Protein AF-A0A150HBR8-F1 (afdb_monomer)

pLDDT: mean 81.84, std 21.06, range [34.34, 98.19]

Mean predicted aligned error: 10.9 Å

Nearest PDB structures (foldseek):
  6jny-assembly1_A  TM=2.078E-01  e=1.892E+00  Enterobacteria phage SfI

Solvent-accessible surface area (backbone atoms only — not comparable to full-atom values): 10582 Å² total; per-residue (Å²): 139,88,87,81,81,86,78,85,76,84,79,86,69,86,72,72,64,84,81,76,55,39,76,86,49,52,78,89,48,40,34,51,41,41,42,42,37,66,77,52,31,53,68,81,84,46,71,75,55,47,55,56,36,49,67,38,25,78,74,58,34,65,79,65,60,64,73,53,29,51,50,49,28,48,30,38,76,55,68,46,51,54,66,57,50,43,54,50,50,53,52,50,53,51,34,47,77,72,64,72,60,45,63,94,78,50,38,78,46,28,73,36,66,71,44,80,95,56,73,23,38,25,71,25,42,74,66,44,39,69,44,54,55,32,44,76,68,72,40,54,69,68,61,30,48,49,36,73,78,57,43,87,78,60,80,66,88,79,73,66,57,77,49,98,78,84,57,82,54,79,86,68,134

Secondary structure (DSSP, 8-state):
-----------------TTSS-TT--TTTHHHHHHHHHHS-SS---HHHHHHHHHHHTTT-----HHHHHHHHHHHHTT--HHHHHHHHHHHHHHHHTT---HHHHGGGEEEPPPSSS---EE-TGGGHHHHHHHHTT--HHHHHHHHHHTT-PPPTT--EE-TTS-EE----

Foldseek 3Di:
DDDDDPDPPPPPPPPPPVPVLLPPPDPVQLLLLLVLCLVAPQDDPDDVVSVVSVVQSVVSHNPDDSVSSVLNNQLVVLPDGSVLVSLLSVLVVVCVVVVLDDCVQCVVQWPAQQDPPHGHTGGPNNLCSQLVVVVVVVDDSNVSVCCSSPNPPDDDPFPQPPDPPPDGDRPDD

Organism: NCBI:txid479117

Sequence (173 aa):
MSTHRGNTGTGTSDDVDPTDGWGEVPEADRPLWSRYMLDHCPAFPGATIMNFIAGSVVKGGTRVPQSWKDTAAELHNAGFSPIQYFLLAELLTSARKQGELRETLHGHLFKQWFGDPYPDFRLNADAWRPWLQRLQNAQSPSRALSHILHGWNLPPLGTVRFTKGGNTQVVSD

Radius of gyration: 21.92 Å; Cα contacts (8 Å, |Δi|>4): 171; chains: 1; bounding box: 80×67×42 Å

Structure (mmCIF, N/CA/C/O backbone):
data_AF-A0A150HBR8-F1
#
_entry.id   AF-A0A150HBR8-F1
#
loop_
_atom_site.group_PDB
_atom_site.id
_atom_site.type_symbol
_atom_site.label_atom_id
_atom_site.label_alt_id
_atom_site.label_comp_id
_atom_site.label_asym_id
_atom_site.label_entity_id
_atom_site.label_seq_id
_atom_site.pdbx_PDB_ins_code
_atom_site.Cartn_x
_atom_site.Cartn_y
_atom_site.Cartn_z
_atom_site.occupancy
_atom_site.B_iso_or_equiv
_atom_site.auth_seq_id
_atom_site.auth_comp_id
_atom_site.auth_asym_id
_atom_site.auth_atom_id
_atom_site.pdbx_PDB_model_num
ATOM 1 N N . MET A 1 1 ? 37.635 -51.739 -16.160 1.00 41.12 1 MET A N 1
ATOM 2 C CA . MET A 1 1 ? 37.662 -50.358 -15.636 1.00 41.12 1 MET A CA 1
ATOM 3 C C . MET A 1 1 ? 36.344 -49.709 -16.010 1.00 41.12 1 MET A C 1
ATOM 5 O O . MET A 1 1 ? 36.138 -49.401 -17.173 1.00 41.12 1 MET A O 1
ATOM 9 N N . SER A 1 2 ? 35.425 -49.637 -15.049 1.00 40.41 2 SER A N 1
ATOM 10 C CA . SER A 1 2 ? 34.115 -49.003 -15.203 1.00 40.41 2 SER A CA 1
ATOM 11 C C . SER A 1 2 ? 34.228 -47.519 -14.881 1.00 40.41 2 SER A C 1
ATOM 13 O O . SER A 1 2 ? 34.749 -47.173 -13.824 1.00 40.41 2 SER A O 1
ATOM 15 N N . THR A 1 3 ? 33.685 -46.659 -15.734 1.00 37.62 3 THR A N 1
ATOM 16 C CA . THR A 1 3 ? 33.433 -45.251 -15.412 1.00 37.62 3 THR A CA 1
ATOM 17 C C . THR A 1 3 ? 31.955 -44.965 -15.631 1.00 37.62 3 THR A C 1
ATOM 19 O O . THR A 1 3 ? 31.477 -44.791 -16.747 1.00 37.62 3 THR A O 1
ATOM 22 N N . HIS A 1 4 ? 31.224 -44.964 -14.518 1.00 38.28 4 HIS A N 1
ATOM 23 C CA . HIS A 1 4 ? 29.858 -44.474 -14.396 1.00 38.28 4 HIS A CA 1
ATOM 24 C C . HIS A 1 4 ? 29.872 -43.113 -13.684 1.00 38.28 4 HIS A C 1
ATOM 26 O O . HIS A 1 4 ? 30.716 -42.883 -12.821 1.00 38.28 4 HIS A O 1
ATOM 32 N N . ARG A 1 5 ? 28.844 -42.307 -13.990 1.00 37.47 5 ARG A N 1
ATOM 33 C CA . ARG A 1 5 ? 28.391 -41.053 -13.351 1.00 37.47 5 ARG A CA 1
ATOM 34 C C . ARG A 1 5 ? 29.124 -39.756 -13.712 1.00 37.47 5 ARG A C 1
ATOM 36 O O . ARG A 1 5 ? 29.975 -39.273 -12.977 1.00 37.47 5 ARG A O 1
ATOM 43 N N . GLY A 1 6 ? 28.623 -39.103 -14.763 1.00 34.62 6 GLY A N 1
ATOM 44 C CA . GLY A 1 6 ? 28.463 -37.648 -14.755 1.00 34.62 6 GLY A CA 1
ATOM 45 C C . GLY A 1 6 ? 27.179 -37.312 -13.996 1.00 34.62 6 GLY A C 1
ATOM 46 O O . GLY A 1 6 ? 26.087 -37.647 -14.446 1.00 34.62 6 GLY A O 1
ATOM 47 N N . ASN A 1 7 ? 27.331 -36.752 -12.800 1.00 37.34 7 ASN A N 1
ATOM 48 C CA . ASN A 1 7 ? 26.249 -36.300 -11.936 1.00 37.34 7 ASN A CA 1
ATOM 49 C C . ASN A 1 7 ? 25.692 -34.978 -12.488 1.00 37.34 7 ASN A C 1
ATOM 51 O O . ASN A 1 7 ? 26.419 -33.990 -12.565 1.00 37.34 7 ASN A O 1
ATOM 55 N N . THR A 1 8 ? 24.419 -34.960 -12.877 1.00 43.97 8 THR A N 1
ATOM 56 C CA . THR A 1 8 ? 23.656 -33.743 -13.170 1.00 43.97 8 THR A CA 1
ATOM 57 C C . THR A 1 8 ? 23.424 -32.983 -11.868 1.00 43.97 8 THR A C 1
ATOM 59 O O . THR A 1 8 ? 22.514 -33.306 -11.108 1.00 43.97 8 THR A O 1
ATOM 62 N N . GLY A 1 9 ? 24.270 -31.992 -11.594 1.00 34.34 9 GLY A N 1
ATOM 63 C CA . GLY A 1 9 ? 24.012 -30.990 -10.568 1.00 34.34 9 GLY A CA 1
ATOM 64 C C . GLY A 1 9 ? 22.997 -29.982 -11.093 1.00 34.34 9 GLY A C 1
ATOM 65 O O . GLY A 1 9 ? 23.350 -29.079 -11.842 1.00 34.34 9 GLY A O 1
ATOM 66 N N . THR A 1 10 ? 21.735 -30.164 -10.719 1.00 46.31 10 THR A N 1
ATOM 67 C CA . THR A 1 10 ? 20.683 -29.146 -10.766 1.00 46.31 10 THR A CA 1
ATOM 68 C C . THR A 1 10 ? 21.099 -27.966 -9.890 1.00 46.31 10 THR A C 1
ATOM 70 O O . THR A 1 10 ? 20.909 -27.991 -8.676 1.00 46.31 10 THR A O 1
ATOM 73 N N . GLY A 1 11 ? 21.714 -26.956 -10.500 1.00 35.66 11 GLY A N 1
ATOM 74 C CA . GLY A 1 11 ? 21.933 -25.656 -9.881 1.00 35.66 11 GLY A CA 1
ATOM 75 C C . GLY A 1 11 ? 20.665 -24.823 -10.000 1.00 35.66 11 GLY A C 1
ATOM 76 O O . GLY A 1 11 ? 20.526 -24.048 -10.936 1.00 35.66 11 GLY A O 1
ATOM 77 N N . THR A 1 12 ? 19.725 -25.005 -9.077 1.00 43.44 12 THR A N 1
ATOM 78 C CA . THR A 1 12 ? 18.698 -24.000 -8.785 1.00 43.44 12 THR A CA 1
ATOM 79 C C . THR A 1 12 ? 19.363 -22.897 -7.962 1.00 43.44 12 THR A C 1
ATOM 81 O O . THR A 1 12 ? 19.314 -22.925 -6.734 1.00 43.44 12 THR A O 1
ATOM 84 N N . SER A 1 13 ? 20.065 -21.990 -8.639 1.00 41.12 13 SER A N 1
ATOM 85 C CA . SER A 1 13 ? 20.342 -20.654 -8.114 1.00 41.12 13 SER A CA 1
ATOM 86 C C . SER A 1 13 ? 19.395 -19.734 -8.864 1.00 41.12 13 SER A C 1
ATOM 88 O O . SER A 1 13 ? 19.671 -19.352 -10.000 1.00 41.12 13 SER A O 1
ATOM 90 N N . ASP A 1 14 ? 18.229 -19.485 -8.266 1.00 45.38 14 ASP A N 1
ATOM 91 C CA . ASP A 1 14 ? 17.452 -18.279 -8.540 1.00 45.38 14 ASP A CA 1
ATOM 92 C C . ASP A 1 14 ? 18.343 -17.101 -8.129 1.00 45.38 14 ASP A C 1
ATOM 94 O O . ASP A 1 14 ? 18.275 -16.599 -7.005 1.00 45.38 14 ASP A O 1
ATOM 98 N N . ASP A 1 15 ? 19.258 -16.720 -9.018 1.00 41.25 15 ASP A N 1
ATOM 99 C CA . ASP A 1 15 ? 20.009 -15.482 -8.906 1.00 41.25 15 ASP A CA 1
ATOM 100 C C . ASP A 1 15 ? 19.004 -14.354 -9.142 1.00 41.25 15 ASP A C 1
ATOM 102 O O . ASP A 1 15 ? 18.800 -13.891 -10.264 1.00 41.25 15 ASP A O 1
ATOM 106 N N . VAL A 1 16 ? 18.330 -13.938 -8.067 1.00 50.22 16 VAL A N 1
ATOM 107 C CA . VAL A 1 16 ? 17.673 -12.635 -8.003 1.00 50.22 16 VAL A CA 1
ATOM 108 C C . VAL A 1 16 ? 18.758 -11.616 -8.317 1.00 50.22 16 VAL A C 1
ATOM 110 O O . VAL A 1 16 ? 19.622 -11.361 -7.480 1.00 50.22 16 VAL A O 1
ATOM 113 N N . ASP A 1 17 ? 18.755 -11.089 -9.540 1.00 49.50 17 ASP A N 1
ATOM 114 C CA . ASP A 1 17 ? 19.689 -10.050 -9.950 1.00 49.50 17 ASP A CA 1
ATOM 115 C C . ASP A 1 17 ? 19.514 -8.858 -8.991 1.00 49.50 17 ASP A C 1
ATOM 117 O O . ASP A 1 17 ? 18.476 -8.188 -9.032 1.00 49.50 17 ASP A O 1
ATOM 121 N N . PRO A 1 18 ? 20.501 -8.557 -8.122 1.00 50.06 18 PRO A N 1
ATOM 122 C CA . PRO A 1 18 ? 20.381 -7.484 -7.138 1.00 50.06 18 PRO A CA 1
ATOM 123 C C . PRO A 1 18 ? 20.260 -6.097 -7.791 1.00 50.06 18 PRO A C 1
ATOM 125 O O . PRO A 1 18 ? 20.052 -5.103 -7.095 1.00 50.06 18 PRO A O 1
ATOM 128 N N . THR A 1 19 ? 20.394 -6.004 -9.118 1.00 61.69 19 THR A N 1
ATOM 129 C CA . THR A 1 19 ? 20.325 -4.756 -9.881 1.00 61.69 19 THR A CA 1
ATOM 130 C C . THR A 1 19 ? 18.939 -4.428 -10.432 1.00 61.69 19 THR A C 1
ATOM 132 O O . THR A 1 19 ? 18.723 -3.304 -10.894 1.00 61.69 19 THR A O 1
ATOM 135 N N . ASP A 1 20 ? 17.964 -5.339 -10.356 1.00 78.75 20 ASP A N 1
ATOM 136 C CA . ASP A 1 20 ? 16.627 -5.081 -10.902 1.00 78.75 20 ASP A CA 1
ATOM 137 C C . ASP A 1 20 ? 15.768 -4.160 -10.009 1.00 78.75 20 ASP A C 1
ATOM 139 O O . ASP A 1 20 ? 14.733 -3.643 -10.450 1.00 78.75 20 ASP A O 1
ATOM 143 N N . GLY A 1 21 ? 16.230 -3.911 -8.779 1.00 87.38 21 GLY A N 1
ATOM 144 C CA . GLY A 1 21 ? 15.652 -2.992 -7.805 1.00 87.38 21 GLY A CA 1
ATOM 145 C C . GLY A 1 21 ? 14.456 -3.537 -7.022 1.00 87.38 21 GLY A C 1
ATOM 146 O O . GLY A 1 21 ? 13.844 -2.755 -6.301 1.00 87.38 21 GLY A O 1
ATOM 147 N N . TRP A 1 22 ? 14.096 -4.818 -7.159 1.00 92.62 22 TRP A N 1
ATOM 148 C CA . TRP A 1 22 ? 12.960 -5.434 -6.455 1.00 92.62 22 TRP A CA 1
ATOM 149 C C . TRP A 1 22 ? 13.315 -6.035 -5.089 1.00 92.62 22 TRP A C 1
ATOM 151 O O . TRP A 1 22 ? 12.412 -6.375 -4.323 1.00 92.62 22 TRP A O 1
ATOM 161 N N . GLY A 1 23 ? 14.603 -6.133 -4.754 1.00 90.81 23 GLY A N 1
ATOM 162 C CA . GLY A 1 23 ? 15.051 -6.712 -3.487 1.00 90.81 23 GLY A CA 1
ATOM 163 C C . GLY A 1 23 ? 14.595 -8.165 -3.343 1.00 90.81 23 GLY A C 1
ATOM 164 O O . GLY A 1 23 ? 14.696 -8.943 -4.286 1.00 90.81 23 GLY A O 1
ATOM 165 N N . GLU A 1 24 ? 14.064 -8.525 -2.175 1.00 92.50 24 GLU A N 1
ATOM 166 C CA . GLU A 1 24 ? 13.619 -9.895 -1.872 1.00 92.50 24 GLU A CA 1
ATOM 167 C C . GLU A 1 24 ? 12.234 -10.246 -2.447 1.00 92.50 24 GLU A C 1
ATOM 169 O O . GLU A 1 24 ? 11.760 -11.363 -2.259 1.00 92.50 24 GLU A O 1
ATOM 174 N N . VAL A 1 25 ? 11.572 -9.331 -3.171 1.00 96.25 25 VAL A N 1
ATOM 175 C CA . VAL A 1 25 ? 10.260 -9.612 -3.773 1.00 96.25 25 VAL A CA 1
ATOM 176 C C . VAL A 1 25 ? 10.389 -10.734 -4.820 1.00 96.25 25 VAL A C 1
ATOM 178 O O . VAL A 1 25 ? 11.100 -10.547 -5.821 1.00 96.25 25 VAL A O 1
ATOM 181 N N . PRO A 1 26 ? 9.663 -11.861 -4.658 1.00 95.62 26 PRO A N 1
ATOM 182 C CA . PRO A 1 26 ? 9.719 -12.986 -5.586 1.00 95.62 26 PRO A CA 1
ATOM 183 C C . PRO A 1 26 ? 9.352 -12.574 -7.008 1.00 95.62 26 PRO A C 1
ATOM 185 O O . PRO A 1 26 ? 8.385 -11.837 -7.208 1.00 95.62 26 PRO A O 1
ATOM 188 N N . GLU A 1 27 ? 10.066 -13.094 -8.011 1.00 94.62 27 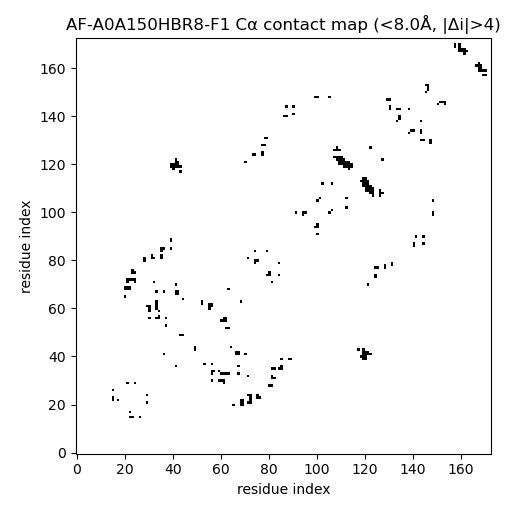GLU A N 1
ATOM 189 C CA . GLU A 1 27 ? 9.847 -12.725 -9.421 1.00 94.62 27 GLU A CA 1
ATOM 190 C C . GLU A 1 27 ? 8.395 -12.925 -9.864 1.00 94.62 27 GLU A C 1
ATOM 192 O O . GLU A 1 27 ? 7.830 -12.085 -10.565 1.00 94.62 27 GLU A O 1
ATOM 197 N N . ALA A 1 28 ? 7.778 -14.011 -9.387 1.00 95.44 28 ALA A N 1
ATOM 198 C CA . ALA A 1 28 ? 6.395 -14.376 -9.671 1.00 95.44 28 ALA A CA 1
ATOM 199 C C . ALA A 1 28 ? 5.372 -13.334 -9.179 1.00 95.44 28 ALA A C 1
ATOM 201 O O . ALA A 1 28 ? 4.308 -13.186 -9.781 1.00 95.44 28 ALA A O 1
ATOM 202 N N . ASP A 1 29 ? 5.702 -12.577 -8.130 1.00 97.00 29 ASP A N 1
ATOM 203 C CA . ASP A 1 29 ? 4.810 -11.588 -7.523 1.00 97.00 29 ASP A CA 1
ATOM 204 C C . ASP A 1 29 ? 4.973 -10.189 -8.136 1.00 97.00 29 ASP A C 1
ATOM 206 O O . ASP A 1 29 ? 4.055 -9.365 -8.063 1.00 97.00 29 ASP A O 1
ATOM 210 N N . ARG A 1 30 ? 6.120 -9.892 -8.765 1.00 96.94 30 ARG A N 1
ATOM 211 C CA . ARG A 1 30 ? 6.450 -8.558 -9.308 1.00 96.94 30 ARG A CA 1
ATOM 212 C C . ARG A 1 30 ? 5.412 -8.029 -10.313 1.00 96.94 30 ARG A C 1
ATOM 214 O O . ARG A 1 30 ? 5.101 -6.833 -10.241 1.00 96.94 30 ARG A O 1
ATOM 22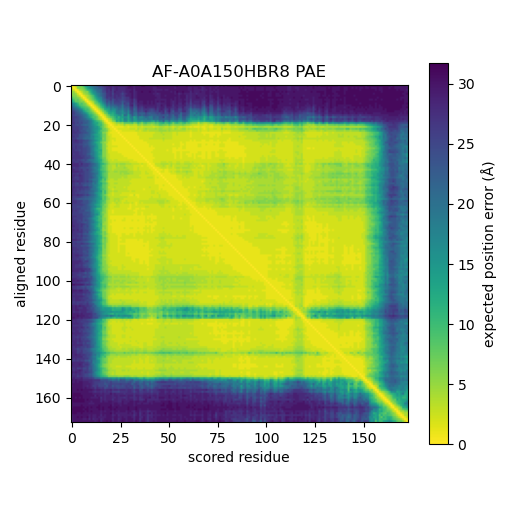1 N N . PRO A 1 31 ? 4.826 -8.840 -11.223 1.00 97.38 31 PRO A N 1
ATOM 222 C CA . PRO A 1 31 ? 3.755 -8.368 -12.102 1.00 97.38 31 PRO A CA 1
ATOM 223 C C . PRO A 1 31 ? 2.500 -7.936 -11.334 1.00 97.38 31 PRO A C 1
ATOM 225 O O . PRO A 1 31 ? 1.906 -6.909 -11.663 1.00 97.38 31 PRO A O 1
ATOM 228 N N . LEU A 1 32 ? 2.119 -8.672 -10.282 1.00 97.75 32 LEU A N 1
ATOM 229 C CA . LEU A 1 32 ? 0.958 -8.339 -9.451 1.00 97.75 32 LEU A CA 1
ATOM 230 C C . LEU A 1 32 ? 1.212 -7.086 -8.614 1.00 97.75 32 LEU A C 1
ATOM 232 O O . LEU A 1 32 ? 0.363 -6.199 -8.587 1.00 97.75 32 LEU A O 1
ATOM 236 N N . TRP A 1 33 ? 2.394 -6.958 -8.004 1.00 97.94 33 TRP A N 1
ATOM 237 C CA . TRP A 1 33 ? 2.802 -5.725 -7.324 1.00 97.94 33 TRP A CA 1
ATOM 238 C C . TRP A 1 33 ? 2.729 -4.517 -8.254 1.00 97.94 33 TRP A C 1
ATOM 240 O O . TRP A 1 33 ? 2.112 -3.509 -7.916 1.00 97.94 33 TRP A O 1
ATOM 250 N N . SER A 1 34 ? 3.300 -4.642 -9.455 1.00 97.06 34 SER A N 1
ATOM 251 C CA . SER A 1 34 ? 3.286 -3.579 -10.463 1.00 97.06 34 SER A CA 1
ATOM 252 C C . SER A 1 34 ? 1.861 -3.188 -10.849 1.00 97.06 34 SER A C 1
ATOM 254 O O . SER A 1 34 ? 1.551 -2.003 -10.956 1.00 97.06 34 SER A O 1
ATOM 256 N N . ARG A 1 35 ? 0.981 -4.181 -11.036 1.00 96.75 35 ARG A N 1
ATOM 257 C CA . ARG A 1 35 ? -0.422 -3.961 -11.388 1.00 96.75 35 ARG A CA 1
ATOM 258 C C . ARG A 1 35 ? -1.191 -3.268 -10.272 1.00 96.75 35 ARG A C 1
ATOM 260 O O . ARG A 1 35 ? -1.853 -2.273 -10.533 1.00 96.75 35 ARG A O 1
ATOM 267 N N . TYR A 1 36 ? -1.089 -3.752 -9.043 1.00 96.69 36 TYR A N 1
ATOM 268 C CA . TYR A 1 36 ? -1.856 -3.190 -7.936 1.00 96.69 36 TYR A CA 1
ATOM 269 C C . TYR A 1 36 ? -1.355 -1.816 -7.505 1.00 96.69 36 TYR A C 1
ATOM 271 O O . TYR A 1 36 ? -2.165 -0.986 -7.113 1.00 96.69 36 TYR A O 1
ATOM 279 N N . MET A 1 37 ? -0.058 -1.532 -7.637 1.00 95.94 37 MET A N 1
ATOM 280 C CA . MET A 1 37 ? 0.472 -0.180 -7.427 1.00 95.94 37 MET A CA 1
ATOM 281 C C . MET A 1 37 ? 0.137 0.772 -8.576 1.00 95.94 37 MET A C 1
ATOM 283 O O . MET A 1 37 ? 0.109 1.979 -8.373 1.00 95.94 37 MET A O 1
ATOM 287 N N . LEU A 1 38 ? -0.152 0.266 -9.777 1.00 94.62 38 LEU A N 1
ATOM 288 C CA . LEU A 1 38 ? -0.724 1.100 -10.833 1.00 94.62 38 LEU A CA 1
ATOM 289 C C . LEU A 1 38 ? -2.147 1.547 -10.471 1.00 94.62 38 LEU A C 1
ATOM 291 O O . LEU A 1 38 ? -2.490 2.704 -10.707 1.00 94.62 38 LEU A O 1
ATOM 295 N N . ASP A 1 39 ? -2.944 0.641 -9.898 1.00 92.06 39 ASP A N 1
ATOM 296 C CA . ASP A 1 39 ? -4.315 0.923 -9.462 1.00 92.06 39 ASP A CA 1
ATOM 297 C C . ASP A 1 39 ? -4.333 1.809 -8.195 1.00 92.06 39 ASP A C 1
ATOM 299 O O . ASP A 1 39 ? -5.125 2.747 -8.100 1.00 92.06 39 ASP A O 1
ATOM 303 N N . HIS A 1 40 ? -3.405 1.571 -7.260 1.00 91.81 40 HIS A N 1
ATOM 304 C CA . HIS A 1 40 ? -3.239 2.313 -6.005 1.00 91.81 40 HIS A CA 1
ATOM 305 C C . HIS A 1 40 ? -1.822 2.862 -5.887 1.00 91.81 40 HIS A C 1
ATOM 307 O O . HIS A 1 40 ? -0.936 2.248 -5.308 1.00 91.81 40 HIS A O 1
ATOM 313 N N . CYS A 1 41 ? -1.586 4.030 -6.466 1.00 90.38 41 CYS A N 1
ATOM 314 C CA . CYS A 1 41 ? -0.238 4.566 -6.611 1.00 90.38 41 CYS A CA 1
ATOM 315 C C . CYS A 1 41 ? 0.415 4.946 -5.266 1.00 90.38 41 CYS A C 1
ATOM 317 O O . CYS A 1 41 ? -0.115 5.815 -4.571 1.00 90.38 41 CYS A O 1
ATOM 319 N N . PRO A 1 42 ? 1.592 4.386 -4.907 1.00 91.50 42 PRO A N 1
ATOM 320 C CA . PRO A 1 42 ? 2.303 4.805 -3.702 1.00 91.50 42 PRO A CA 1
ATOM 321 C C . PRO A 1 42 ? 3.047 6.136 -3.865 1.00 91.50 42 PRO A C 1
ATOM 323 O O . PRO A 1 42 ? 3.356 6.783 -2.869 1.00 91.50 42 PRO A O 1
ATOM 326 N N . ALA A 1 43 ? 3.364 6.526 -5.104 1.00 90.06 43 ALA A N 1
ATOM 327 C CA . ALA A 1 43 ? 3.991 7.804 -5.440 1.00 90.06 43 ALA A CA 1
ATOM 328 C C . ALA A 1 43 ? 3.765 8.125 -6.922 1.00 90.06 43 ALA A C 1
ATOM 330 O O . ALA A 1 43 ? 4.248 7.383 -7.786 1.00 90.06 43 ALA A O 1
ATOM 331 N N . PHE A 1 44 ? 3.051 9.209 -7.235 1.00 90.38 44 PHE A N 1
ATOM 332 C CA . PHE A 1 44 ? 2.687 9.544 -8.617 1.00 90.38 44 PHE A CA 1
ATOM 333 C C . PHE A 1 44 ? 3.862 10.180 -9.389 1.00 90.38 44 PHE A C 1
ATOM 335 O O . PHE A 1 44 ? 4.265 11.300 -9.078 1.00 90.38 44 PHE A O 1
ATOM 342 N N . PRO A 1 45 ? 4.398 9.535 -10.446 1.00 87.69 45 PRO A N 1
ATOM 343 C CA . PRO A 1 45 ? 5.556 10.047 -11.183 1.00 87.69 45 PRO A CA 1
ATOM 344 C C . PRO A 1 45 ? 5.194 11.090 -12.259 1.00 87.69 45 PRO A C 1
ATOM 346 O O . PRO A 1 45 ? 6.067 11.533 -13.001 1.00 87.69 45 PRO A O 1
ATOM 349 N N . GLY A 1 46 ? 3.918 11.463 -12.395 1.00 89.38 46 GLY A N 1
ATOM 350 C CA . GLY A 1 46 ? 3.428 12.331 -13.468 1.00 89.38 46 GLY A CA 1
ATOM 351 C C . GLY A 1 46 ? 2.722 11.567 -14.593 1.00 89.38 46 GLY A C 1
ATOM 352 O O . GLY A 1 46 ? 3.035 10.413 -14.888 1.00 89.38 46 GLY A O 1
ATOM 353 N N . ALA A 1 47 ? 1.772 12.232 -15.259 1.00 90.38 47 ALA A N 1
ATOM 354 C CA . ALA A 1 47 ? 0.876 11.612 -16.242 1.00 90.38 47 ALA A CA 1
ATOM 355 C C . ALA A 1 47 ? 1.613 10.958 -17.428 1.00 90.38 47 ALA A C 1
ATOM 357 O O . ALA A 1 47 ? 1.273 9.848 -17.836 1.00 90.38 47 ALA A O 1
ATOM 358 N N . THR A 1 48 ? 2.655 11.608 -17.955 1.00 91.44 48 THR A N 1
ATOM 359 C CA . THR A 1 48 ? 3.444 11.080 -19.081 1.00 91.44 48 THR A CA 1
ATOM 360 C C . THR A 1 48 ? 4.118 9.757 -18.729 1.00 91.44 48 THR A C 1
ATOM 362 O O . THR A 1 48 ? 4.042 8.797 -19.495 1.00 91.44 48 THR A O 1
ATOM 365 N N . ILE A 1 49 ? 4.746 9.690 -17.552 1.00 90.00 49 ILE A N 1
ATOM 366 C CA . ILE A 1 49 ? 5.434 8.485 -17.080 1.00 90.00 49 ILE A CA 1
ATOM 367 C C . ILE A 1 49 ? 4.407 7.394 -16.750 1.00 90.00 49 ILE A C 1
ATOM 369 O O . ILE A 1 49 ? 4.595 6.242 -17.140 1.00 90.00 49 ILE A O 1
ATOM 373 N N . MET A 1 50 ? 3.282 7.756 -16.127 1.00 91.75 50 MET A N 1
ATOM 374 C CA . MET A 1 50 ? 2.193 6.820 -15.830 1.00 91.75 50 MET A CA 1
ATOM 375 C C . MET A 1 50 ? 1.613 6.158 -17.079 1.00 91.75 50 MET A C 1
ATOM 377 O O . MET A 1 50 ? 1.390 4.952 -17.066 1.00 91.75 50 MET A O 1
ATOM 381 N N . ASN A 1 51 ? 1.429 6.899 -18.175 1.00 92.50 51 ASN A N 1
ATOM 382 C CA . ASN A 1 51 ? 0.941 6.328 -19.434 1.00 92.50 51 ASN A CA 1
ATOM 383 C C . ASN A 1 51 ? 1.889 5.255 -19.992 1.00 92.50 51 ASN A C 1
ATOM 385 O O . ASN A 1 51 ? 1.438 4.203 -20.450 1.00 92.50 51 ASN A O 1
ATOM 389 N N . PHE A 1 52 ? 3.202 5.497 -19.922 1.00 90.81 52 PHE A N 1
ATOM 390 C CA . PHE A 1 52 ? 4.202 4.518 -20.346 1.00 90.81 52 PHE A CA 1
ATOM 391 C C . PHE A 1 52 ? 4.197 3.275 -19.444 1.00 90.81 52 PHE A C 1
ATOM 393 O O . PHE A 1 52 ? 4.169 2.147 -19.944 1.00 90.81 52 PHE A O 1
ATOM 400 N N . ILE A 1 53 ? 4.169 3.476 -18.121 1.00 92.75 53 ILE A N 1
ATOM 401 C CA . ILE A 1 53 ? 4.099 2.388 -17.137 1.00 92.75 53 ILE A CA 1
ATOM 402 C C . ILE A 1 53 ? 2.845 1.547 -17.372 1.00 92.75 53 ILE A C 1
ATOM 404 O O . ILE A 1 53 ? 2.949 0.330 -17.498 1.00 92.75 53 ILE A O 1
ATOM 408 N N . ALA A 1 54 ? 1.676 2.179 -17.497 1.00 92.44 54 ALA A N 1
ATOM 409 C CA . ALA A 1 54 ? 0.402 1.495 -17.678 1.00 92.44 54 ALA A CA 1
ATOM 410 C C . ALA A 1 54 ? 0.420 0.560 -18.895 1.00 92.44 54 ALA A C 1
ATOM 412 O O . ALA A 1 54 ? 0.028 -0.603 -18.786 1.00 92.44 54 ALA A O 1
ATOM 413 N N . GLY A 1 55 ? 0.943 1.027 -20.035 1.00 92.69 55 GLY A N 1
ATOM 414 C CA . GLY A 1 55 ? 1.047 0.216 -21.252 1.00 92.69 55 GLY A CA 1
ATOM 415 C C . GLY A 1 55 ? 1.935 -1.026 -21.103 1.00 92.69 55 GLY A C 1
ATOM 416 O O . GLY A 1 55 ? 1.667 -2.048 -21.738 1.00 92.69 55 GLY A O 1
ATOM 417 N N . SER A 1 56 ? 2.968 -0.951 -20.261 1.00 92.06 56 SER A N 1
ATOM 418 C CA . SER A 1 56 ? 3.866 -2.066 -19.937 1.00 92.06 56 SER A CA 1
ATOM 419 C C . SER A 1 56 ? 3.241 -3.022 -18.914 1.00 92.06 56 SER A C 1
ATOM 421 O O . SER A 1 56 ? 3.158 -4.228 -19.148 1.00 92.06 56 SER A O 1
ATOM 423 N N . VAL A 1 57 ? 2.732 -2.482 -17.805 1.00 94.19 57 VAL A N 1
ATOM 424 C CA . VAL A 1 57 ? 2.190 -3.241 -16.667 1.00 94.19 57 VAL A CA 1
ATOM 425 C C . VAL A 1 57 ? 0.944 -4.039 -17.047 1.00 94.19 57 VAL A C 1
ATOM 427 O O . VAL A 1 57 ? 0.816 -5.193 -16.650 1.00 94.19 57 VAL A O 1
ATOM 430 N N . VAL A 1 58 ? 0.054 -3.486 -17.878 1.00 91.88 58 VAL A N 1
ATOM 431 C CA . VAL A 1 58 ? -1.132 -4.208 -18.389 1.00 91.88 58 VAL A CA 1
ATOM 432 C C . VAL A 1 58 ? -0.747 -5.481 -19.158 1.00 91.88 58 VAL A C 1
ATOM 434 O O . VAL A 1 58 ? -1.536 -6.418 -19.232 1.00 91.88 58 VAL A O 1
ATOM 437 N N . LYS A 1 59 ? 0.473 -5.546 -19.702 1.00 91.75 59 LYS A N 1
ATOM 438 C CA . LYS A 1 59 ? 1.009 -6.706 -20.430 1.00 91.75 59 LYS A CA 1
ATOM 439 C C . LYS A 1 59 ? 1.893 -7.608 -19.555 1.00 91.75 59 LYS A C 1
ATOM 441 O O . LYS A 1 59 ? 2.608 -8.447 -20.092 1.00 91.75 59 LYS A O 1
ATOM 446 N N . GLY A 1 60 ? 1.874 -7.423 -18.233 1.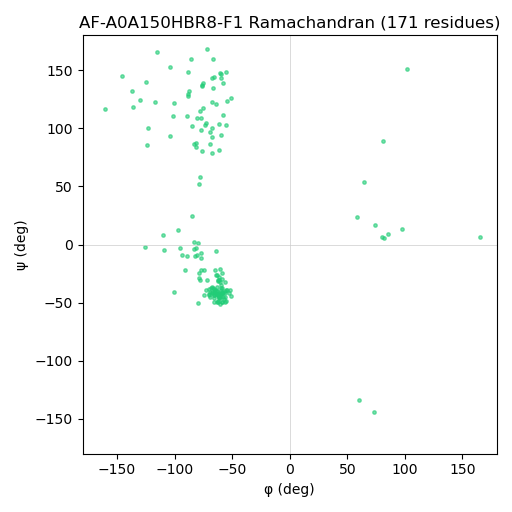00 89.12 60 GLY A N 1
ATOM 447 C CA . GLY A 1 60 ? 2.695 -8.172 -17.275 1.00 89.12 60 GLY A CA 1
ATOM 448 C C . GLY A 1 60 ? 4.101 -7.603 -17.054 1.00 89.12 60 GLY A C 1
ATOM 449 O O . GLY A 1 60 ? 4.926 -8.249 -16.416 1.00 89.12 60 GLY A O 1
ATOM 450 N N . GLY A 1 61 ? 4.401 -6.408 -17.571 1.00 91.62 61 GLY A N 1
ATOM 451 C CA . GLY A 1 61 ? 5.694 -5.761 -17.366 1.00 91.62 61 GLY A CA 1
ATOM 452 C C . GLY A 1 61 ? 5.928 -5.338 -15.910 1.00 91.62 61 GLY A C 1
ATOM 453 O O . GLY A 1 61 ? 5.022 -4.855 -15.238 1.00 91.62 61 GLY A O 1
ATOM 454 N N . THR A 1 62 ? 7.174 -5.458 -15.450 1.00 93.62 62 THR A N 1
ATOM 455 C CA . THR A 1 62 ? 7.606 -5.154 -14.067 1.00 93.62 62 THR A CA 1
ATOM 456 C C . THR A 1 62 ? 8.485 -3.899 -13.967 1.00 93.62 62 THR A C 1
ATOM 458 O O . THR A 1 62 ? 9.078 -3.592 -12.932 1.00 93.62 62 THR A O 1
ATOM 461 N N . ARG A 1 63 ? 8.611 -3.142 -15.064 1.00 91.50 63 ARG A N 1
ATOM 462 C CA . ARG A 1 63 ? 9.380 -1.890 -15.102 1.00 91.50 63 ARG A CA 1
ATOM 463 C C . ARG A 1 63 ? 8.531 -0.733 -14.573 1.00 91.50 63 ARG A C 1
ATOM 465 O O . ARG A 1 63 ? 7.878 -0.036 -15.345 1.00 91.50 63 ARG A O 1
ATOM 472 N N . VAL A 1 64 ? 8.561 -0.558 -13.257 1.00 93.50 64 VAL A N 1
ATOM 473 C CA . VAL A 1 64 ? 7.899 0.521 -12.501 1.00 93.50 64 VAL A CA 1
ATOM 474 C C . VAL A 1 64 ? 8.936 1.434 -11.820 1.00 93.50 64 VAL A C 1
ATOM 476 O O . VAL A 1 64 ? 10.113 1.059 -11.756 1.00 93.50 64 VAL A O 1
ATOM 479 N N . PRO A 1 65 ? 8.548 2.630 -11.329 1.00 93.56 65 PRO A N 1
ATOM 480 C CA . PRO A 1 65 ? 9.445 3.523 -10.600 1.00 93.56 65 PRO A CA 1
ATOM 481 C C . PRO A 1 65 ? 10.102 2.836 -9.401 1.00 93.56 65 PRO A C 1
ATOM 483 O O . PRO A 1 65 ? 9.486 1.994 -8.750 1.00 93.56 65 PRO A O 1
ATOM 486 N N . GLN A 1 66 ? 11.332 3.236 -9.067 1.00 93.19 66 GLN A N 1
ATOM 487 C CA . GLN A 1 66 ? 12.066 2.629 -7.952 1.00 93.19 66 GLN A CA 1
ATOM 488 C C . GLN A 1 66 ? 11.313 2.764 -6.621 1.00 93.19 66 GLN A C 1
ATOM 490 O O . GLN A 1 66 ? 11.234 1.803 -5.868 1.00 93.19 66 GLN A O 1
ATOM 495 N N . SER A 1 67 ? 10.644 3.897 -6.384 1.00 92.62 67 SER A N 1
ATOM 496 C CA . SER A 1 67 ? 9.832 4.111 -5.179 1.00 92.62 67 SER A CA 1
ATOM 497 C C . SER A 1 67 ? 8.698 3.092 -5.008 1.00 92.62 67 SER A C 1
ATOM 499 O O . SER A 1 67 ? 8.318 2.781 -3.877 1.00 92.62 67 SER A O 1
ATOM 501 N N . TRP A 1 68 ? 8.157 2.552 -6.106 1.00 95.12 68 TRP A N 1
ATOM 502 C CA . TRP A 1 68 ? 7.138 1.502 -6.062 1.00 95.12 68 TRP A CA 1
ATOM 503 C C . TRP A 1 68 ? 7.770 0.169 -5.669 1.00 95.12 68 TRP A C 1
ATOM 505 O O . TRP A 1 68 ? 7.252 -0.511 -4.788 1.00 95.12 68 TRP A O 1
ATOM 515 N N . LYS A 1 69 ? 8.930 -0.162 -6.246 1.00 96.12 69 LYS A N 1
ATOM 516 C CA . LYS A 1 69 ? 9.679 -1.375 -5.891 1.00 96.12 69 LYS A CA 1
ATOM 517 C C . LYS A 1 69 ? 10.122 -1.359 -4.432 1.00 96.12 69 LYS A C 1
ATOM 519 O O . LYS A 1 69 ? 9.889 -2.332 -3.727 1.00 96.12 69 LYS A O 1
ATOM 524 N N . ASP A 1 70 ? 10.644 -0.231 -3.952 1.00 95.25 70 ASP A N 1
ATOM 525 C CA . ASP A 1 70 ? 11.028 -0.053 -2.547 1.00 95.25 70 ASP A CA 1
ATOM 526 C C . ASP A 1 70 ? 9.821 -0.236 -1.614 1.00 95.25 70 ASP A C 1
ATOM 528 O O . ASP A 1 70 ? 9.932 -0.837 -0.548 1.00 95.25 70 ASP A O 1
ATOM 532 N N . THR A 1 71 ? 8.648 0.263 -2.019 1.00 96.19 71 THR A N 1
ATOM 533 C CA . THR A 1 71 ? 7.400 0.077 -1.265 1.00 96.19 71 THR A CA 1
ATOM 534 C C . THR A 1 71 ? 6.963 -1.389 -1.266 1.00 96.19 71 THR A C 1
ATOM 536 O O . THR A 1 71 ? 6.546 -1.897 -0.227 1.00 96.19 71 THR A O 1
ATOM 539 N N . ALA A 1 72 ? 7.072 -2.084 -2.401 1.00 97.69 72 ALA A N 1
ATOM 540 C CA . ALA A 1 72 ? 6.713 -3.494 -2.521 1.00 97.69 72 ALA A CA 1
ATOM 541 C C . ALA A 1 72 ? 7.645 -4.371 -1.678 1.00 97.69 72 ALA A C 1
ATOM 543 O O . ALA A 1 72 ? 7.164 -5.231 -0.949 1.00 97.69 72 ALA A O 1
ATOM 544 N N . ALA A 1 73 ? 8.952 -4.105 -1.715 1.00 97.06 73 ALA A N 1
ATOM 545 C CA . ALA A 1 73 ? 9.946 -4.790 -0.897 1.00 97.06 73 ALA A CA 1
ATOM 546 C C . ALA A 1 73 ? 9.697 -4.569 0.599 1.00 97.06 73 ALA A C 1
ATOM 548 O O . ALA A 1 73 ? 9.686 -5.520 1.374 1.00 97.06 73 ALA A O 1
ATOM 549 N N . GLU A 1 74 ? 9.414 -3.335 1.015 1.00 96.75 74 GLU A N 1
ATOM 550 C CA . GLU A 1 74 ? 9.089 -3.036 2.410 1.00 96.75 74 GLU A CA 1
ATOM 551 C C . GLU A 1 74 ? 7.835 -3.783 2.892 1.00 96.75 74 GLU A C 1
ATOM 553 O O . GLU A 1 74 ? 7.832 -4.374 3.972 1.00 96.75 74 GLU A O 1
ATOM 558 N N . LEU A 1 75 ? 6.771 -3.779 2.086 1.00 98.06 75 LEU A N 1
ATOM 559 C CA . LEU A 1 75 ? 5.533 -4.490 2.398 1.00 98.06 75 LEU A CA 1
ATOM 560 C C . LEU A 1 75 ? 5.749 -6.007 2.420 1.00 98.06 75 LEU A C 1
ATOM 562 O O . LEU A 1 75 ? 5.285 -6.673 3.347 1.00 98.06 75 LEU A O 1
ATOM 566 N N . HIS A 1 76 ? 6.479 -6.547 1.444 1.00 97.88 76 HIS A N 1
ATOM 567 C CA . HIS A 1 76 ? 6.834 -7.961 1.383 1.00 97.88 76 HIS A CA 1
ATOM 568 C C . HIS A 1 76 ? 7.591 -8.400 2.641 1.00 97.88 76 HIS A C 1
ATOM 570 O O . HIS A 1 76 ? 7.194 -9.366 3.290 1.00 97.88 76 HIS A O 1
ATOM 576 N N . ASN A 1 77 ? 8.586 -7.619 3.066 1.00 96.62 77 ASN A N 1
ATOM 577 C CA . ASN A 1 77 ? 9.366 -7.883 4.277 1.00 96.62 77 ASN A CA 1
ATOM 578 C C . ASN A 1 77 ? 8.520 -7.813 5.562 1.00 96.62 77 ASN A C 1
ATOM 580 O O . ASN A 1 77 ? 8.835 -8.470 6.555 1.00 96.62 77 ASN A O 1
ATOM 584 N N . ALA A 1 78 ? 7.424 -7.048 5.561 1.00 96.81 78 ALA A N 1
ATOM 585 C CA . ALA A 1 78 ? 6.442 -7.034 6.648 1.00 96.81 78 ALA A CA 1
ATOM 586 C C . ALA A 1 78 ? 5.424 -8.194 6.580 1.00 96.81 78 ALA A C 1
ATOM 588 O O . ALA A 1 78 ? 4.594 -8.330 7.482 1.00 96.81 78 ALA A O 1
ATOM 589 N N . GLY A 1 79 ? 5.489 -9.035 5.543 1.00 97.25 79 GLY A N 1
ATOM 590 C CA . GLY A 1 79 ? 4.645 -10.213 5.349 1.00 97.25 79 GLY A CA 1
ATOM 591 C C . GLY A 1 79 ? 3.436 -10.000 4.436 1.00 97.25 79 GLY A C 1
ATOM 592 O O . GLY A 1 79 ? 2.538 -10.843 4.428 1.00 97.25 79 GLY A O 1
ATOM 593 N N . PHE A 1 80 ? 3.373 -8.896 3.685 1.00 98.06 80 PHE A N 1
ATOM 594 C CA . PHE A 1 80 ? 2.325 -8.702 2.684 1.00 98.06 80 PHE A CA 1
ATOM 595 C C . PHE A 1 80 ? 2.586 -9.530 1.424 1.00 98.06 80 PHE A C 1
ATOM 597 O O . PHE A 1 80 ? 3.668 -9.517 0.842 1.00 98.06 80 PHE A O 1
ATOM 604 N N . SER A 1 81 ? 1.519 -10.146 0.931 1.00 97.56 81 SER A N 1
ATOM 605 C CA . SER A 1 81 ? 1.382 -10.533 -0.474 1.00 97.56 81 SER A CA 1
ATOM 606 C C . SER A 1 81 ? 0.828 -9.365 -1.311 1.00 97.56 81 SER A C 1
ATOM 608 O O . SER A 1 81 ? 0.144 -8.490 -0.759 1.00 97.56 81 SER A O 1
ATOM 610 N N . PRO A 1 82 ? 1.019 -9.367 -2.646 1.00 98.06 82 PRO A N 1
ATOM 611 C CA . PRO A 1 82 ? 0.438 -8.349 -3.525 1.00 98.06 82 PRO A CA 1
ATOM 612 C C . PRO A 1 82 ? -1.078 -8.190 -3.339 1.00 98.06 82 PRO A C 1
ATOM 614 O O . PRO A 1 82 ? -1.598 -7.076 -3.294 1.00 98.06 82 PRO A O 1
ATOM 617 N N . ILE A 1 83 ? -1.801 -9.306 -3.188 1.00 97.75 83 ILE A N 1
ATOM 618 C CA . ILE A 1 83 ? -3.260 -9.288 -3.037 1.00 97.75 83 ILE A CA 1
ATOM 619 C C . ILE A 1 83 ? -3.696 -8.644 -1.717 1.00 97.75 83 ILE A C 1
ATOM 621 O O . ILE A 1 83 ? -4.684 -7.918 -1.683 1.00 97.75 83 ILE A O 1
ATOM 625 N N . GLN A 1 84 ? -2.952 -8.854 -0.629 1.00 98.19 84 GLN A N 1
ATOM 626 C CA . GLN A 1 84 ? -3.246 -8.214 0.655 1.00 98.19 84 GLN A CA 1
ATOM 627 C C . GLN A 1 84 ? -3.037 -6.704 0.589 1.00 98.19 84 GLN A C 1
ATOM 629 O O . GLN A 1 84 ? -3.825 -5.960 1.170 1.00 98.19 84 GLN A O 1
ATOM 634 N N . TYR A 1 85 ? -2.015 -6.254 -0.140 1.00 97.94 85 TYR A N 1
ATOM 635 C CA . TYR A 1 85 ? -1.825 -4.835 -0.410 1.00 97.94 85 TYR A CA 1
ATOM 636 C C . TYR A 1 85 ? -3.013 -4.247 -1.180 1.00 97.94 85 TYR A C 1
ATOM 638 O O . TYR A 1 85 ? -3.595 -3.263 -0.727 1.00 97.94 85 TYR A O 1
ATOM 646 N N . PHE A 1 86 ? -3.418 -4.883 -2.284 1.00 97.31 86 PHE A N 1
ATOM 647 C CA . PHE A 1 86 ? -4.567 -4.445 -3.078 1.00 97.31 86 PHE A CA 1
ATOM 648 C C . PHE A 1 86 ? -5.845 -4.346 -2.238 1.00 97.31 86 PHE A C 1
ATOM 650 O O . PHE A 1 86 ? -6.510 -3.313 -2.230 1.00 97.31 86 PHE A O 1
ATOM 657 N N . LEU A 1 87 ? -6.157 -5.394 -1.469 1.00 97.62 87 LEU A N 1
ATOM 658 C CA . LEU A 1 87 ? -7.337 -5.422 -0.604 1.00 97.62 87 LEU A CA 1
ATOM 659 C C . LEU A 1 87 ? -7.318 -4.296 0.431 1.00 97.62 87 LEU A C 1
ATOM 661 O O . LEU A 1 87 ? -8.335 -3.643 0.649 1.00 97.62 87 LEU A O 1
ATOM 665 N N . LEU A 1 88 ? -6.175 -4.060 1.076 1.00 97.94 88 LEU A N 1
ATOM 666 C CA . LEU A 1 88 ? -6.062 -2.987 2.055 1.00 97.94 88 LEU A CA 1
ATOM 667 C C . LEU A 1 88 ? -6.224 -1.612 1.395 1.00 97.94 88 LEU A C 1
ATOM 669 O O . LEU A 1 88 ? -6.927 -0.758 1.932 1.00 97.94 88 LEU A O 1
ATOM 673 N N . ALA A 1 89 ? -5.622 -1.407 0.225 1.00 96.75 89 ALA A N 1
ATOM 674 C CA . ALA A 1 89 ? -5.706 -0.159 -0.523 1.00 96.75 89 ALA A CA 1
ATOM 675 C C . ALA A 1 89 ? -7.142 0.172 -0.979 1.00 96.75 89 ALA A C 1
ATOM 677 O O . ALA A 1 89 ? -7.599 1.307 -0.807 1.00 96.75 89 ALA A O 1
ATOM 678 N N . GLU A 1 90 ? -7.888 -0.823 -1.467 1.00 96.38 90 GLU A N 1
ATOM 679 C CA . GLU A 1 90 ? -9.316 -0.699 -1.791 1.00 96.38 90 GLU A CA 1
ATOM 680 C C . GLU A 1 90 ? -10.141 -0.286 -0.566 1.00 96.38 90 GLU A C 1
ATOM 682 O O . GLU A 1 90 ? -10.896 0.691 -0.602 1.00 96.38 90 GLU A O 1
ATOM 687 N N . LEU A 1 91 ? -9.952 -0.985 0.557 1.00 96.94 91 LEU A N 1
ATOM 688 C CA . LEU A 1 91 ? -10.685 -0.695 1.786 1.00 96.94 91 LEU A CA 1
ATOM 689 C C . LEU A 1 91 ? -10.364 0.705 2.329 1.00 96.94 91 LEU A C 1
ATOM 691 O O . LEU A 1 91 ? -11.269 1.421 2.753 1.00 96.94 91 LEU A O 1
ATOM 695 N N . LEU A 1 92 ? -9.100 1.130 2.276 1.00 96.31 92 LEU A N 1
ATOM 696 C CA . LEU A 1 92 ? -8.683 2.474 2.680 1.00 96.31 92 LEU A CA 1
ATOM 697 C C . LEU A 1 92 ? -9.256 3.557 1.765 1.00 96.31 92 LEU A C 1
ATOM 699 O O . LEU A 1 92 ? -9.674 4.611 2.245 1.00 96.31 92 LEU A O 1
ATOM 703 N N . THR A 1 93 ? -9.330 3.294 0.462 1.00 92.81 93 THR A N 1
ATOM 704 C CA . THR A 1 93 ? -9.969 4.197 -0.500 1.00 92.81 93 THR A CA 1
ATOM 705 C C . THR A 1 93 ? -11.459 4.360 -0.194 1.00 92.81 93 THR A C 1
ATOM 707 O O . THR A 1 93 ? -11.968 5.485 -0.207 1.00 92.81 93 THR A O 1
ATOM 710 N N . SER A 1 94 ? -12.158 3.269 0.135 1.00 93.31 94 SER A N 1
ATOM 711 C CA . SER A 1 94 ? -13.558 3.314 0.576 1.00 93.31 94 SER A CA 1
ATOM 712 C C . SER A 1 94 ? -13.720 4.084 1.890 1.00 93.31 94 SER A C 1
ATOM 714 O O . SER A 1 94 ? -14.508 5.029 1.955 1.00 93.31 94 SER A O 1
ATOM 716 N N . ALA A 1 95 ? -12.914 3.761 2.905 1.00 93.94 95 ALA A N 1
ATOM 717 C CA . ALA A 1 95 ? -12.938 4.424 4.210 1.00 93.94 95 ALA A CA 1
ATOM 718 C C . ALA A 1 95 ? -12.654 5.935 4.097 1.00 93.94 95 ALA A C 1
ATOM 720 O O . ALA A 1 95 ? -13.287 6.750 4.771 1.00 93.94 95 ALA A O 1
ATOM 721 N N . ARG A 1 96 ? -11.751 6.348 3.194 1.00 92.06 96 ARG A N 1
ATOM 722 C CA . ARG A 1 96 ? -11.510 7.769 2.890 1.00 92.06 96 ARG A CA 1
ATOM 723 C C . ARG A 1 96 ? -12.755 8.438 2.317 1.00 92.06 96 ARG A C 1
ATOM 725 O O . ARG A 1 96 ? -13.137 9.502 2.796 1.00 92.06 96 ARG A O 1
ATOM 732 N N . LYS A 1 97 ? -13.391 7.827 1.311 1.00 90.81 97 LYS A N 1
ATOM 733 C CA . LYS A 1 97 ? -14.614 8.355 0.677 1.00 90.81 97 LYS A CA 1
ATOM 734 C C . LYS A 1 97 ? -15.769 8.493 1.673 1.00 90.81 97 LYS A C 1
ATOM 736 O O . LYS A 1 97 ? -16.566 9.415 1.547 1.00 90.81 97 LYS A O 1
ATOM 741 N N . GLN A 1 98 ? -15.832 7.611 2.668 1.00 91.81 98 GLN A N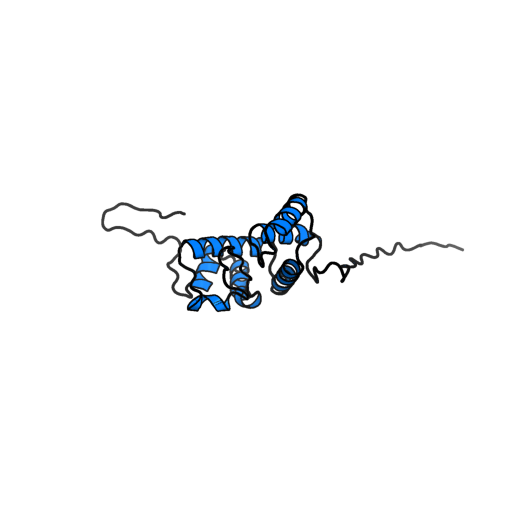 1
ATOM 742 C CA . GLN A 1 98 ? -16.834 7.626 3.739 1.00 91.81 98 GLN A CA 1
ATOM 743 C C . GLN A 1 98 ? -16.491 8.588 4.895 1.00 91.81 98 GLN A C 1
ATOM 745 O O . GLN A 1 98 ? -17.292 8.755 5.811 1.00 91.81 98 GLN A O 1
ATOM 750 N N . GLY A 1 99 ? -15.326 9.249 4.868 1.00 91.25 99 GLY A N 1
ATOM 751 C CA . GLY A 1 99 ? -14.895 10.166 5.929 1.00 91.25 99 GLY A CA 1
ATOM 752 C C . GLY A 1 99 ? -14.444 9.469 7.219 1.00 91.25 99 GLY A C 1
ATOM 753 O O . GLY A 1 99 ? -14.340 10.110 8.268 1.00 91.25 99 GLY A O 1
ATOM 754 N N . GLU A 1 100 ? -14.164 8.166 7.156 1.00 92.31 100 GLU A N 1
ATOM 755 C CA . GLU A 1 100 ? -13.690 7.375 8.293 1.00 92.31 100 GLU A CA 1
ATOM 756 C C . GLU A 1 100 ? -12.195 7.586 8.550 1.00 92.31 100 GLU A C 1
ATOM 758 O O . GLU A 1 100 ? -11.740 7.434 9.680 1.00 92.31 100 GLU A O 1
ATOM 763 N N . LEU A 1 101 ? -11.420 7.988 7.535 1.00 93.31 101 LEU A N 1
ATOM 764 C CA . LEU A 1 101 ? -9.996 8.285 7.687 1.00 93.31 101 LEU A CA 1
ATOM 765 C C . LEU A 1 101 ? -9.740 9.742 8.088 1.00 93.31 101 LEU A C 1
ATOM 767 O O . LEU A 1 101 ? -10.182 10.674 7.422 1.00 93.31 101 LEU A O 1
ATOM 771 N N . ARG A 1 102 ? -8.965 9.935 9.162 1.00 91.56 102 ARG A N 1
ATOM 772 C CA . ARG A 1 102 ? -8.552 11.248 9.672 1.00 91.56 102 ARG A CA 1
ATOM 773 C C . ARG A 1 102 ? -7.048 11.261 9.888 1.00 91.56 102 ARG A C 1
ATOM 775 O O . ARG A 1 102 ? -6.550 10.426 10.634 1.00 91.56 102 ARG A O 1
ATOM 782 N N . GLU A 1 103 ? -6.342 12.212 9.284 1.00 92.88 103 GLU A N 1
ATOM 783 C CA . GLU A 1 103 ? -4.872 12.272 9.331 1.00 92.88 103 GLU A CA 1
ATOM 784 C C . GLU A 1 103 ? -4.339 12.358 10.763 1.00 92.88 103 GLU A C 1
ATOM 786 O O . GLU A 1 103 ? -3.424 11.631 11.139 1.00 92.88 103 GLU A O 1
ATOM 791 N N . THR A 1 104 ? -4.991 13.157 11.607 1.00 93.31 104 THR A N 1
ATOM 792 C CA . THR A 1 104 ? -4.606 13.337 13.013 1.00 93.31 104 THR A CA 1
ATOM 793 C C . THR A 1 104 ? -4.703 12.062 13.851 1.00 93.31 104 THR A C 1
ATOM 795 O O . THR A 1 104 ? -3.991 11.937 14.842 1.00 93.31 104 THR A O 1
ATOM 798 N N . LEU A 1 105 ? -5.568 11.116 13.473 1.00 92.50 105 LEU A N 1
ATOM 799 C CA . LEU A 1 105 ? -5.758 9.853 14.193 1.00 92.50 105 LEU A CA 1
ATOM 800 C C . LEU A 1 105 ? -5.022 8.69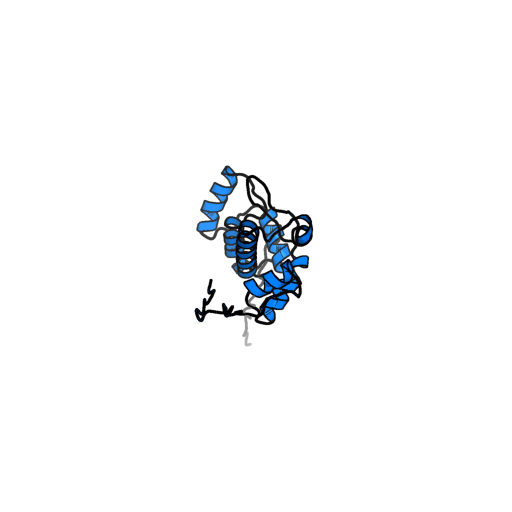5 13.516 1.00 92.50 105 LEU A C 1
ATOM 802 O O . LEU A 1 105 ? -4.432 7.855 14.188 1.00 92.50 105 LEU A O 1
ATOM 806 N N . HIS A 1 106 ? -5.052 8.642 12.187 1.00 95.56 106 HIS A N 1
ATOM 807 C CA . HIS A 1 106 ? -4.638 7.483 11.397 1.00 95.56 106 HIS A CA 1
ATOM 808 C C . HIS A 1 106 ? -3.334 7.713 10.632 1.00 95.56 106 HIS A C 1
ATOM 810 O O . HIS A 1 106 ? -2.830 6.774 10.028 1.00 95.56 106 HIS A O 1
ATOM 816 N N . GLY A 1 107 ? -2.761 8.921 10.659 1.00 94.69 107 GLY A N 1
ATOM 817 C CA . GLY A 1 107 ? -1.552 9.270 9.906 1.00 94.69 107 GLY A CA 1
ATOM 818 C C . GLY A 1 107 ? -0.361 8.360 10.198 1.00 94.69 107 GLY A C 1
ATOM 819 O O . GLY A 1 107 ? 0.387 8.028 9.291 1.00 94.69 107 GLY A O 1
ATOM 820 N N . HIS A 1 108 ? -0.249 7.848 11.427 1.00 95.69 108 HIS A N 1
ATOM 821 C CA . HIS A 1 108 ? 0.796 6.897 11.825 1.00 95.69 108 HIS A CA 1
ATOM 822 C C . HIS A 1 108 ? 0.778 5.567 11.038 1.00 95.69 108 HIS A C 1
ATOM 824 O O . HIS A 1 108 ? 1.797 4.875 10.976 1.00 95.69 108 HIS A O 1
ATOM 830 N N . LEU A 1 109 ? -0.357 5.214 10.419 1.00 97.06 109 LEU A N 1
ATOM 831 C CA . LEU A 1 109 ? -0.512 4.045 9.545 1.00 97.06 109 LEU A CA 1
ATOM 832 C C . LEU A 1 109 ? 0.097 4.267 8.148 1.00 97.06 109 LEU A C 1
ATOM 834 O O . LEU A 1 109 ? 0.175 3.338 7.342 1.00 97.06 109 LEU A O 1
ATOM 838 N N . PHE A 1 110 ? 0.537 5.484 7.839 1.00 96.44 110 PHE A N 1
ATOM 839 C CA . PHE A 1 110 ? 1.038 5.877 6.532 1.00 96.44 110 PHE A CA 1
ATOM 840 C C . PHE A 1 110 ? 2.443 6.470 6.661 1.00 96.44 110 PHE A C 1
ATOM 842 O O . PHE A 1 110 ? 2.738 7.233 7.576 1.00 96.44 110 PHE A O 1
ATOM 849 N N . LYS A 1 111 ? 3.323 6.135 5.718 1.00 94.50 111 LYS A N 1
ATOM 850 C CA . LYS A 1 111 ? 4.568 6.880 5.481 1.00 94.50 111 LYS A CA 1
ATOM 851 C C . LYS A 1 111 ? 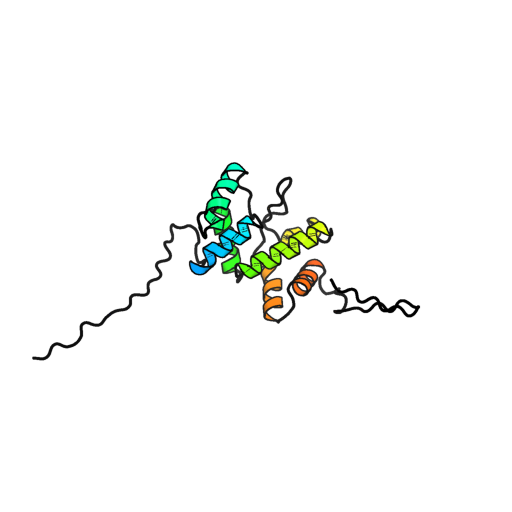4.311 8.168 4.710 1.00 94.50 111 LYS A C 1
ATOM 853 O O . LYS A 1 111 ? 5.029 9.143 4.889 1.00 94.50 111 LYS A O 1
ATOM 858 N N . GLN A 1 112 ? 3.292 8.148 3.858 1.00 93.12 112 GLN A N 1
ATOM 859 C CA . GLN A 1 112 ? 2.801 9.305 3.128 1.00 93.12 112 GLN A CA 1
ATOM 860 C C . GLN A 1 112 ? 1.281 9.284 3.202 1.00 93.12 112 GLN A C 1
ATOM 862 O O . GLN A 1 112 ? 0.651 8.328 2.739 1.00 93.12 112 GLN A O 1
ATOM 867 N N . TRP A 1 113 ? 0.716 10.324 3.813 1.00 92.38 113 TRP A N 1
ATOM 868 C CA . TRP A 1 113 ? -0.721 10.554 3.800 1.00 92.38 113 TRP A CA 1
ATOM 869 C C . TRP A 1 113 ? -1.196 10.883 2.383 1.00 92.38 113 TRP A C 1
ATOM 871 O O . TRP A 1 113 ? -0.406 11.280 1.531 1.00 92.38 113 TRP A O 1
ATOM 881 N N . PHE A 1 114 ? -2.491 10.712 2.142 1.00 88.00 114 PHE A N 1
ATOM 882 C CA . PHE A 1 114 ? -3.084 10.926 0.834 1.00 88.00 114 PHE A CA 1
ATOM 883 C C . PHE A 1 114 ? -2.795 12.321 0.260 1.00 88.00 114 PHE A C 1
ATOM 885 O O . PHE A 1 114 ? -3.183 13.325 0.862 1.00 88.00 114 PHE A O 1
ATOM 892 N N . GLY A 1 115 ? -2.207 12.363 -0.936 1.00 78.88 115 GLY A N 1
ATOM 893 C CA . GLY A 1 115 ? -1.988 13.588 -1.700 1.00 78.88 115 GLY A CA 1
ATOM 894 C C . GLY A 1 115 ? -3.255 14.209 -2.312 1.00 78.88 115 GLY A C 1
ATOM 895 O O . GLY A 1 115 ? -4.333 13.597 -2.365 1.00 78.88 115 GLY A O 1
ATOM 896 N N . ASP A 1 116 ? -3.087 15.448 -2.785 1.00 72.94 116 ASP A N 1
ATOM 897 C CA . ASP A 1 116 ? -4.016 16.235 -3.610 1.00 72.94 116 ASP A CA 1
ATOM 898 C C . ASP A 1 116 ? -3.188 16.934 -4.715 1.00 72.94 116 ASP A C 1
ATOM 900 O O . ASP A 1 116 ? -2.124 17.477 -4.401 1.00 72.94 116 ASP A O 1
ATOM 904 N N . PRO A 1 117 ? -3.576 16.907 -6.008 1.00 72.56 117 PRO A N 1
ATOM 905 C CA . PRO A 1 117 ? -4.805 16.352 -6.591 1.00 72.56 117 PRO A CA 1
ATOM 906 C C . PRO A 1 117 ? -4.782 14.841 -6.852 1.00 72.56 117 PRO A C 1
ATOM 908 O O . PRO A 1 117 ? -5.813 14.258 -7.187 1.00 72.56 117 PRO A O 1
ATOM 911 N N . TYR A 1 118 ? -3.625 14.190 -6.730 1.00 72.50 118 TYR A N 1
ATOM 912 C CA . TYR A 1 118 ? -3.499 12.753 -6.962 1.00 72.50 118 TYR A CA 1
ATOM 913 C C . TYR A 1 118 ? -3.487 12.034 -5.615 1.00 72.50 118 TYR A C 1
ATOM 915 O O . TYR A 1 118 ? -2.632 12.347 -4.792 1.00 72.50 118 TYR A O 1
ATOM 923 N N . PRO A 1 119 ? -4.416 11.094 -5.364 1.00 66.94 119 PRO A N 1
ATOM 924 C CA . PRO A 1 119 ? -4.532 10.418 -4.081 1.00 66.94 119 PRO A CA 1
ATOM 925 C C . PRO A 1 119 ? -3.464 9.325 -3.947 1.00 66.94 119 PRO A C 1
ATOM 927 O O . PRO A 1 119 ? -3.802 8.154 -3.784 1.00 66.94 119 PRO A O 1
ATOM 930 N N . ASP A 1 120 ? -2.188 9.688 -4.047 1.00 83.69 120 ASP A N 1
ATOM 931 C CA . ASP A 1 120 ? -1.102 8.783 -3.714 1.00 83.69 120 ASP A CA 1
ATOM 932 C C . ASP A 1 120 ? -0.964 8.672 -2.195 1.00 83.69 120 ASP A C 1
ATOM 934 O O . ASP A 1 120 ? -1.110 9.642 -1.451 1.00 83.69 120 ASP A O 1
ATOM 938 N N . PHE A 1 121 ? -0.755 7.457 -1.711 1.00 92.88 121 PHE A N 1
ATOM 939 C CA . PHE A 1 121 ? -0.495 7.205 -0.302 1.00 92.88 121 PHE A CA 1
ATOM 940 C C . PHE A 1 121 ? 0.477 6.048 -0.181 1.00 92.88 121 PHE A C 1
ATOM 942 O O . PHE A 1 121 ? 0.416 5.074 -0.930 1.00 92.88 121 PHE A O 1
ATOM 949 N N . ARG A 1 122 ? 1.345 6.111 0.823 1.00 94.88 122 ARG A N 1
ATOM 950 C CA . ARG A 1 122 ? 2.276 5.025 1.116 1.00 94.88 122 ARG A CA 1
ATOM 951 C C . ARG A 1 122 ? 1.979 4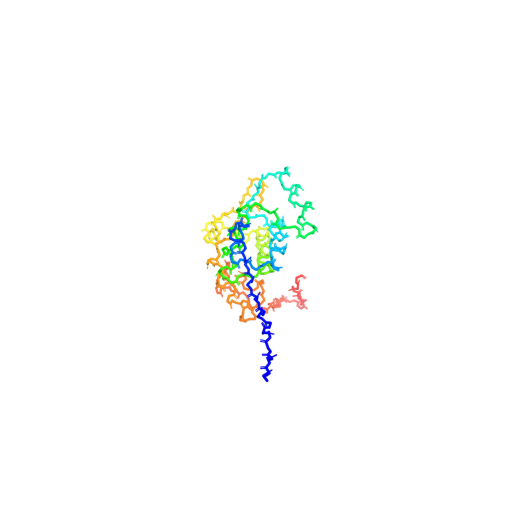.475 2.492 1.00 94.88 122 ARG A C 1
ATOM 953 O O . ARG A 1 122 ? 2.015 5.210 3.477 1.00 94.88 122 ARG A O 1
ATOM 960 N N . LEU A 1 123 ? 1.708 3.178 2.560 1.00 96.88 123 LEU A N 1
ATOM 961 C CA . LEU A 1 123 ? 1.503 2.479 3.822 1.00 96.88 123 LEU A CA 1
ATOM 962 C C . LEU A 1 123 ? 2.799 2.459 4.639 1.00 96.88 123 LEU A C 1
ATOM 964 O O . LEU A 1 123 ? 3.892 2.325 4.091 1.00 96.88 123 LEU A O 1
ATOM 968 N N . ASN A 1 124 ? 2.666 2.566 5.957 1.00 97.31 124 ASN A N 1
ATOM 969 C CA . ASN A 1 124 ? 3.729 2.201 6.882 1.00 97.31 124 ASN A CA 1
ATOM 970 C C . ASN A 1 124 ? 3.634 0.696 7.153 1.00 97.31 124 ASN A C 1
ATOM 972 O O . ASN A 1 124 ? 2.759 0.266 7.904 1.00 97.31 124 ASN A O 1
ATOM 976 N N . ALA A 1 125 ? 4.491 -0.105 6.516 1.00 96.94 125 ALA A N 1
ATOM 977 C CA . ALA A 1 125 ? 4.347 -1.561 6.487 1.00 96.94 125 ALA A CA 1
ATOM 978 C C . ALA A 1 125 ? 4.278 -2.184 7.894 1.00 96.94 125 ALA A C 1
ATOM 980 O O . ALA A 1 125 ? 3.421 -3.028 8.165 1.00 96.94 125 ALA A O 1
ATOM 981 N N . ASP A 1 126 ? 5.110 -1.702 8.820 1.00 97.00 126 ASP A N 1
ATOM 982 C CA . ASP A 1 126 ? 5.154 -2.208 10.192 1.00 97.00 126 ASP A CA 1
ATOM 983 C C . ASP A 1 126 ? 3.887 -1.881 10.989 1.00 97.00 126 ASP A C 1
ATOM 985 O O . ASP A 1 126 ? 3.391 -2.728 11.737 1.00 97.00 126 ASP A O 1
ATOM 989 N N . ALA A 1 127 ? 3.312 -0.692 10.785 1.00 97.31 127 ALA A N 1
ATOM 990 C CA . ALA A 1 127 ? 2.079 -0.279 11.455 1.00 97.31 127 ALA A CA 1
ATOM 991 C C . ALA A 1 127 ? 0.867 -1.139 11.051 1.00 97.31 127 ALA A C 1
ATOM 993 O O . ALA A 1 127 ? -0.098 -1.240 11.809 1.00 97.31 127 ALA A O 1
ATOM 994 N N . TRP A 1 128 ? 0.926 -1.802 9.891 1.00 97.81 128 TRP A N 1
ATOM 995 C CA . TRP A 1 128 ? -0.140 -2.672 9.392 1.00 97.81 128 TRP A CA 1
ATOM 996 C C . TRP A 1 128 ? 0.034 -4.160 9.714 1.00 97.81 128 TRP A C 1
ATOM 998 O O . TRP A 1 128 ? -0.883 -4.945 9.456 1.00 97.81 128 TRP A O 1
ATOM 1008 N N . ARG A 1 129 ? 1.134 -4.577 10.355 1.00 96.81 129 ARG A N 1
ATOM 1009 C CA . ARG A 1 129 ? 1.300 -5.969 10.821 1.00 96.81 129 ARG A CA 1
ATOM 1010 C C . ARG A 1 129 ? 0.121 -6.479 11.671 1.00 96.81 129 ARG A C 1
ATOM 1012 O O . ARG A 1 129 ? -0.294 -7.619 11.455 1.00 96.81 129 ARG A O 1
ATOM 1019 N N . PRO A 1 130 ? -0.499 -5.683 12.572 1.00 95.94 130 PRO A N 1
ATOM 1020 C CA . PRO A 1 130 ? -1.678 -6.136 13.315 1.00 95.94 130 PRO A CA 1
ATOM 1021 C C . PRO A 1 130 ? -2.886 -6.466 12.424 1.00 95.94 130 PRO A C 1
ATOM 1023 O O . PRO A 1 130 ? -3.682 -7.339 12.770 1.00 95.94 130 PRO A O 1
ATOM 1026 N N . TRP A 1 131 ? -3.039 -5.801 11.275 1.00 97.25 131 TRP A N 1
ATOM 1027 C CA . TRP A 1 131 ? -4.090 -6.125 10.307 1.00 97.25 131 TRP A CA 1
ATOM 1028 C C . TRP A 1 131 ? -3.822 -7.474 9.633 1.00 97.25 131 TRP A C 1
ATOM 1030 O O . TRP A 1 131 ? -4.714 -8.321 9.602 1.00 97.25 131 TRP A O 1
ATOM 1040 N N . LEU A 1 132 ? -2.579 -7.727 9.202 1.00 97.00 132 LEU A N 1
ATOM 1041 C CA . LEU A 1 132 ? -2.169 -9.029 8.657 1.00 97.00 132 LEU A CA 1
ATOM 1042 C C . LEU A 1 132 ? -2.397 -10.167 9.657 1.00 97.00 132 LEU A C 1
ATOM 1044 O O . LEU A 1 132 ? -2.973 -11.198 9.308 1.00 97.00 132 LEU A O 1
ATOM 1048 N N . GLN A 1 133 ? -2.021 -9.960 10.921 1.00 95.81 133 GLN A N 1
ATOM 1049 C CA . GLN A 1 133 ? -2.228 -10.943 11.984 1.00 95.81 133 GLN A CA 1
ATOM 1050 C C . GLN A 1 133 ? -3.717 -11.283 12.169 1.00 95.81 133 GLN A C 1
ATOM 1052 O O . GLN A 1 133 ? -4.077 -12.421 12.463 1.00 95.81 133 GLN A O 1
ATOM 1057 N N . ARG A 1 134 ? -4.620 -10.317 11.979 1.00 94.88 134 ARG A N 1
ATOM 1058 C CA . ARG A 1 134 ? -6.070 -10.559 12.049 1.00 94.88 134 ARG A CA 1
ATOM 1059 C C . ARG A 1 134 ? -6.580 -11.387 10.876 1.00 94.88 134 ARG A C 1
ATOM 1061 O O . ARG A 1 134 ? -7.415 -12.261 11.101 1.00 94.88 134 ARG A O 1
ATOM 1068 N N . LEU A 1 135 ? -6.064 -11.160 9.669 1.00 95.00 135 LEU A N 1
ATOM 1069 C CA . LEU A 1 135 ? -6.395 -11.988 8.505 1.00 95.00 135 LEU A CA 1
ATOM 1070 C C . LEU A 1 135 ? -5.959 -13.441 8.703 1.00 95.00 135 LEU A C 1
ATOM 1072 O O . LEU A 1 135 ? -6.721 -14.357 8.410 1.00 95.00 135 LEU A O 1
ATOM 1076 N N . GLN A 1 136 ? -4.761 -13.650 9.254 1.00 93.00 136 GLN A N 1
ATOM 1077 C CA . GLN A 1 136 ? -4.251 -14.986 9.583 1.00 93.00 136 GLN A CA 1
ATOM 1078 C C . GLN A 1 136 ? -5.132 -15.700 10.621 1.00 93.00 136 GLN A C 1
ATOM 1080 O O . GLN A 1 136 ? -5.299 -16.913 10.560 1.00 93.00 136 GLN A O 1
ATOM 1085 N N . ASN A 1 137 ? -5.775 -14.944 11.516 1.00 92.12 137 ASN A N 1
ATOM 1086 C CA . ASN A 1 137 ? -6.779 -15.442 12.462 1.00 92.12 137 ASN A CA 1
ATOM 1087 C C . ASN A 1 137 ? -8.202 -15.522 11.867 1.00 92.12 137 ASN A C 1
ATOM 1089 O O . ASN A 1 137 ? -9.187 -15.449 12.603 1.00 92.12 137 ASN A O 1
ATOM 1093 N N . ALA A 1 138 ? -8.317 -15.632 10.539 1.00 90.50 138 ALA A N 1
ATOM 1094 C CA . ALA A 1 138 ? -9.567 -15.779 9.794 1.00 90.50 138 ALA A CA 1
ATOM 1095 C C . ALA A 1 138 ? -10.594 -14.644 9.995 1.00 90.50 138 ALA A C 1
ATOM 1097 O O . ALA A 1 138 ? -11.792 -14.837 9.774 1.00 90.50 138 ALA A O 1
ATOM 1098 N N . GLN A 1 139 ? -10.161 -13.437 10.385 1.00 91.00 139 GLN A N 1
ATOM 1099 C CA . GLN A 1 139 ? -11.045 -12.270 10.333 1.00 91.00 139 GLN A CA 1
ATOM 1100 C C . GLN A 1 139 ? -11.204 -11.798 8.887 1.00 91.00 139 GLN A C 1
ATOM 1102 O O . GLN A 1 139 ? -10.232 -11.714 8.139 1.00 91.00 139 GLN A O 1
ATOM 1107 N N . SER A 1 140 ? -12.426 -11.418 8.508 1.00 94.25 140 SER A N 1
ATOM 1108 C CA . SER A 1 140 ? -12.672 -10.775 7.214 1.00 94.25 140 SER A CA 1
ATOM 1109 C C . SER A 1 140 ? -11.870 -9.463 7.098 1.00 94.25 140 SER A C 1
ATOM 1111 O O . SER A 1 140 ? -11.835 -8.720 8.089 1.00 94.25 140 SER A O 1
ATOM 1113 N N . PRO A 1 141 ? -11.336 -9.106 5.915 1.00 95.94 141 PRO A N 1
ATOM 1114 C CA . PRO A 1 141 ? -10.554 -7.883 5.713 1.00 95.94 141 PRO A CA 1
ATOM 1115 C C . PRO A 1 141 ? -11.204 -6.594 6.222 1.00 95.94 141 PRO A C 1
ATOM 1117 O O . PRO A 1 141 ? -10.549 -5.820 6.923 1.00 95.94 141 PRO A O 1
ATOM 1120 N N . SER A 1 142 ? -12.500 -6.399 5.968 1.00 94.06 142 SER A N 1
ATOM 1121 C CA . SER A 1 142 ? -13.242 -5.212 6.417 1.00 94.06 142 SER A CA 1
ATOM 1122 C C . SER A 1 142 ? -13.327 -5.127 7.944 1.00 94.06 142 SER A C 1
ATOM 1124 O O . SER A 1 142 ? -13.079 -4.077 8.530 1.00 94.06 142 SER A O 1
ATOM 1126 N N . ARG A 1 143 ? -13.595 -6.252 8.623 1.00 91.12 143 ARG A N 1
ATOM 1127 C CA . ARG A 1 143 ? -13.605 -6.319 10.098 1.00 91.12 143 ARG A CA 1
ATOM 1128 C C . ARG A 1 143 ? -12.222 -6.073 10.690 1.00 91.12 143 ARG A C 1
ATOM 1130 O O . ARG A 1 143 ? -12.109 -5.384 11.702 1.00 91.12 143 ARG A O 1
ATOM 1137 N N . ALA A 1 144 ? -11.181 -6.622 10.066 1.00 95.31 144 ALA A N 1
ATOM 1138 C CA . ALA A 1 144 ? -9.809 -6.367 10.474 1.00 95.31 144 ALA A CA 1
ATOM 1139 C C . ALA A 1 144 ? -9.470 -4.875 10.335 1.00 95.31 144 ALA A C 1
ATOM 1141 O O . ALA A 1 144 ? -8.927 -4.308 11.279 1.00 95.31 144 ALA A O 1
ATOM 1142 N N . LEU A 1 145 ? -9.845 -4.224 9.225 1.00 95.88 145 LEU A N 1
ATOM 1143 C CA . LEU A 1 145 ? -9.640 -2.784 9.038 1.00 95.88 145 LEU A CA 1
ATOM 1144 C C . LEU A 1 145 ? -10.404 -1.970 10.085 1.00 95.88 145 LEU A C 1
ATOM 1146 O O . LEU A 1 145 ? -9.814 -1.119 10.741 1.00 95.88 145 LEU A O 1
ATOM 1150 N N . SER A 1 146 ? -11.687 -2.263 10.286 1.00 92.94 146 SER A N 1
ATOM 1151 C CA . SER A 1 146 ? -12.527 -1.557 11.257 1.00 92.94 146 SER A CA 1
ATOM 1152 C C . SER A 1 146 ? -11.912 -1.593 12.663 1.00 92.94 146 SER A C 1
ATOM 1154 O O . SER A 1 146 ? -11.878 -0.584 13.363 1.00 92.94 146 SER A O 1
ATOM 1156 N N . HIS A 1 147 ? -11.323 -2.728 13.056 1.00 92.12 147 HIS A N 1
ATOM 1157 C CA . HIS A 1 147 ? -10.579 -2.840 14.313 1.00 92.12 147 HIS A CA 1
ATOM 1158 C C . HIS A 1 147 ? -9.345 -1.935 14.386 1.00 92.12 147 HIS A C 1
ATOM 1160 O O . HIS A 1 147 ? -9.033 -1.442 15.468 1.00 92.12 147 HIS A O 1
ATOM 1166 N N . ILE A 1 148 ? -8.626 -1.743 13.278 1.00 94.38 148 ILE A N 1
ATOM 1167 C CA . ILE A 1 148 ? -7.474 -0.833 13.227 1.00 94.38 148 ILE A CA 1
ATOM 1168 C C . ILE A 1 148 ? -7.939 0.623 13.325 1.00 94.38 148 ILE A C 1
ATOM 1170 O O . ILE A 1 148 ? -7.347 1.395 14.072 1.00 94.38 148 ILE A O 1
ATOM 1174 N N . LEU A 1 149 ? -9.015 0.989 12.623 1.00 93.88 149 LEU A N 1
ATOM 1175 C CA . LEU A 1 149 ? -9.489 2.375 12.558 1.00 93.88 149 LEU A CA 1
ATOM 1176 C C . LEU A 1 149 ? -10.277 2.821 13.800 1.00 93.88 149 LEU A C 1
ATOM 1178 O O . LEU A 1 149 ? -10.277 4.002 14.137 1.00 93.88 149 LEU A O 1
ATOM 1182 N N . HIS A 1 150 ? -10.962 1.905 14.490 1.00 89.31 150 HIS A N 1
ATOM 1183 C CA . HIS A 1 150 ? -11.884 2.251 15.585 1.00 89.31 150 HIS A CA 1
ATOM 1184 C C . HIS A 1 150 ? -11.595 1.525 16.908 1.00 89.31 150 HIS A C 1
ATOM 1186 O O . HIS A 1 150 ? -12.267 1.767 17.915 1.00 89.31 150 HIS A O 1
ATOM 1192 N N . GLY A 1 151 ? -10.596 0.640 16.944 1.00 80.31 151 GLY A N 1
ATOM 1193 C CA . GLY A 1 151 ? -10.223 -0.113 18.140 1.00 80.31 151 GLY A CA 1
ATOM 1194 C C . GLY A 1 151 ? -11.218 -1.225 18.503 1.00 80.31 151 GLY A C 1
ATOM 1195 O O . GLY A 1 151 ? -11.753 -1.933 17.646 1.00 80.31 151 GLY A O 1
ATOM 1196 N N . TRP A 1 152 ? -11.429 -1.446 19.804 1.00 63.59 152 TRP A N 1
ATOM 1197 C CA . TRP A 1 152 ? -12.315 -2.507 20.315 1.00 63.59 152 TRP A CA 1
ATOM 1198 C C . TRP A 1 152 ? -13.805 -2.151 20.287 1.00 63.59 152 TRP A C 1
ATOM 1200 O O . TRP A 1 152 ? -14.635 -3.036 20.488 1.00 63.59 152 TRP A O 1
ATOM 1210 N N . ASN A 1 153 ? -14.156 -0.898 19.990 1.00 59.78 153 ASN A N 1
ATOM 1211 C CA . ASN A 1 153 ? -15.540 -0.432 19.894 1.00 59.78 153 ASN A CA 1
ATOM 1212 C C . ASN A 1 153 ? -16.186 -0.828 18.557 1.00 59.78 153 ASN A C 1
ATOM 1214 O O . ASN A 1 153 ? -16.732 0.015 17.847 1.00 59.78 153 ASN A O 1
ATOM 1218 N N . LEU A 1 154 ? -16.118 -2.112 18.197 1.00 59.62 154 LEU A N 1
ATOM 1219 C CA . LEU A 1 154 ? -16.816 -2.616 17.022 1.00 59.62 154 LEU A CA 1
ATOM 1220 C C . LEU A 1 154 ? -18.236 -3.056 17.380 1.00 59.62 154 LEU A C 1
ATOM 1222 O O . LEU A 1 154 ? -18.398 -3.869 18.295 1.00 59.62 154 LEU A O 1
ATOM 1226 N N . PRO A 1 155 ? -19.266 -2.610 16.638 1.00 53.97 155 PRO A N 1
ATOM 1227 C CA . PRO A 1 155 ? -20.574 -3.235 16.731 1.00 53.97 155 PRO A CA 1
ATOM 1228 C C . PRO A 1 155 ? -20.475 -4.727 16.343 1.00 53.97 155 PRO A C 1
ATOM 1230 O O . PRO A 1 155 ? -19.645 -5.111 15.505 1.00 53.97 155 PRO A O 1
ATOM 1233 N N . PRO A 1 156 ? -21.280 -5.608 16.963 1.00 52.09 156 PRO A N 1
ATOM 1234 C CA . PRO A 1 156 ? -21.296 -7.024 16.616 1.00 52.09 156 PRO A CA 1
ATOM 1235 C C . PRO A 1 156 ? -21.695 -7.228 15.144 1.00 52.09 156 PRO A C 1
ATOM 1237 O O . PRO A 1 156 ? -22.485 -6.457 14.589 1.00 52.09 156 PRO A O 1
ATOM 1240 N N . LEU A 1 157 ? -21.132 -8.273 14.518 1.00 53.28 157 LEU A N 1
ATOM 1241 C CA . LEU A 1 157 ? -21.463 -8.683 13.146 1.00 53.28 157 LEU A CA 1
ATOM 1242 C C . LEU A 1 157 ? -22.980 -8.825 13.007 1.00 53.28 157 LEU A C 1
ATOM 1244 O O . LEU A 1 157 ? -23.598 -9.541 13.790 1.00 53.28 157 LEU A O 1
ATOM 1248 N N . GLY A 1 158 ? -23.562 -8.140 12.019 1.00 49.03 158 GLY A N 1
ATOM 1249 C CA . GLY A 1 158 ? -24.986 -8.254 11.715 1.00 49.03 158 GLY A CA 1
ATOM 1250 C C . GLY A 1 158 ? -25.889 -7.761 12.843 1.00 49.03 158 GLY A C 1
ATOM 1251 O O . GLY A 1 158 ? -26.774 -8.490 13.288 1.00 49.03 158 GLY A O 1
ATOM 1252 N N . THR A 1 159 ? -25.697 -6.524 13.314 1.00 42.22 159 THR A N 1
ATOM 1253 C CA . THR A 1 159 ? -26.680 -5.929 14.226 1.00 42.22 159 THR A CA 1
ATOM 1254 C C . THR A 1 159 ? -27.982 -5.688 13.459 1.00 42.22 159 THR A C 1
ATOM 1256 O O . THR A 1 159 ? -28.175 -4.645 12.837 1.00 42.22 159 THR A O 1
ATOM 1259 N N . VAL A 1 160 ? -28.892 -6.660 13.511 1.00 44.81 160 VAL A N 1
ATOM 1260 C CA . VAL A 1 160 ? -30.295 -6.471 13.151 1.00 44.81 160 VAL A CA 1
ATOM 1261 C C . VAL A 1 160 ? -30.848 -5.423 14.111 1.00 44.81 160 VAL A C 1
ATOM 1263 O O . VAL A 1 160 ? -31.083 -5.691 15.290 1.00 44.81 160 VAL A O 1
ATOM 1266 N N . ARG A 1 161 ? -31.016 -4.189 13.632 1.00 43.81 161 ARG A N 1
ATOM 1267 C CA . ARG A 1 161 ? -31.754 -3.176 14.383 1.00 43.81 161 ARG A CA 1
ATOM 1268 C C . ARG A 1 161 ? -33.230 -3.533 14.297 1.00 43.81 161 ARG A C 1
ATOM 1270 O O . ARG A 1 161 ? -33.883 -3.271 13.292 1.00 43.81 161 ARG A O 1
ATOM 1277 N N . PHE A 1 162 ? -33.765 -4.104 15.370 1.00 41.72 162 PHE A N 1
ATOM 1278 C CA . PHE A 1 162 ? -35.207 -4.164 15.559 1.00 41.72 162 PHE A CA 1
ATOM 1279 C C . PHE A 1 162 ? -35.705 -2.737 15.784 1.00 41.72 162 PHE A C 1
ATOM 1281 O O . PHE A 1 162 ? -35.573 -2.174 16.872 1.00 41.72 162 PHE A O 1
ATOM 1288 N N . THR A 1 163 ? -36.249 -2.118 14.739 1.00 45.22 163 THR A N 1
ATOM 1289 C CA . THR A 1 163 ? -37.064 -0.922 14.930 1.00 45.22 163 THR A CA 1
ATOM 1290 C C . THR A 1 163 ? -38.330 -1.349 15.670 1.00 45.22 163 THR A C 1
ATOM 1292 O O . THR A 1 163 ? -38.921 -2.395 15.385 1.00 45.22 163 THR A O 1
ATOM 1295 N N . LYS A 1 164 ? -38.717 -0.577 16.688 1.00 45.28 164 LYS A N 1
ATOM 1296 C CA . LYS A 1 164 ? -39.921 -0.805 17.495 1.00 45.28 164 LYS A CA 1
ATOM 1297 C C . LYS A 1 164 ? -41.145 -0.565 16.593 1.00 45.28 164 LYS A C 1
ATOM 1299 O O . LYS A 1 164 ? -41.687 0.530 16.567 1.00 45.28 164 LYS A O 1
ATOM 1304 N N . GLY A 1 165 ? -41.477 -1.555 15.762 1.00 53.12 165 GLY A N 1
ATOM 1305 C CA . GLY A 1 165 ? -42.426 -1.412 14.652 1.00 53.12 165 GLY A CA 1
ATOM 1306 C C . GLY A 1 165 ? -42.423 -2.530 13.597 1.00 53.12 165 GLY A C 1
ATOM 1307 O O . GLY A 1 165 ? -43.125 -2.396 12.604 1.00 53.12 165 GLY A O 1
ATOM 1308 N N . GLY A 1 166 ? -41.681 -3.629 13.785 1.00 44.94 166 GLY A N 1
ATOM 1309 C CA . GLY A 1 166 ? -41.911 -4.876 13.037 1.00 44.94 166 GLY A CA 1
ATOM 1310 C C . GLY A 1 166 ? -41.308 -4.976 11.632 1.00 44.94 166 GLY A C 1
ATOM 1311 O O . GLY A 1 166 ? -41.524 -5.990 10.978 1.00 44.94 166 GLY A O 1
ATOM 1312 N N . ASN A 1 167 ? -40.510 -4.003 11.183 1.00 45.66 167 ASN A N 1
ATOM 1313 C CA . ASN A 1 167 ? -39.744 -4.146 9.944 1.00 45.66 167 ASN A CA 1
ATOM 1314 C C . ASN A 1 167 ? -38.286 -4.491 10.253 1.00 45.66 167 ASN A C 1
ATOM 1316 O O . ASN A 1 167 ? -37.517 -3.668 10.760 1.00 45.66 167 ASN A O 1
ATOM 1320 N N . THR A 1 168 ? -37.915 -5.727 9.925 1.00 43.50 168 THR A N 1
ATOM 1321 C CA . THR A 1 168 ? -36.528 -6.186 9.890 1.00 43.50 168 THR A CA 1
ATOM 1322 C C . THR A 1 168 ? -35.850 -5.560 8.676 1.00 43.50 168 THR A C 1
ATOM 1324 O O . THR A 1 168 ? -36.083 -5.983 7.548 1.00 43.50 168 THR A O 1
ATOM 1327 N N . GLN A 1 169 ? -35.006 -4.552 8.893 1.00 46.28 169 GLN A N 1
ATOM 1328 C CA . GLN A 1 169 ?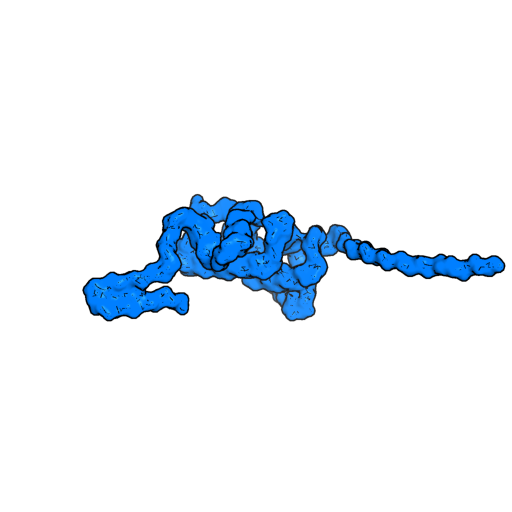 -34.033 -4.146 7.883 1.00 46.28 169 GLN A CA 1
ATOM 1329 C C . GLN A 1 169 ? -32.763 -4.961 8.097 1.00 46.28 169 GLN A C 1
ATOM 1331 O O . GLN A 1 169 ? -32.051 -4.788 9.088 1.00 46.28 169 GLN A O 1
ATOM 1336 N N . VAL A 1 170 ? -32.497 -5.867 7.161 1.00 41.56 170 VAL A N 1
ATOM 1337 C CA . VAL A 1 170 ? -31.161 -6.427 6.996 1.00 41.56 170 VAL A CA 1
ATOM 1338 C C . VAL A 1 170 ? -30.350 -5.350 6.286 1.00 41.56 170 VAL A C 1
ATOM 1340 O O . VAL A 1 170 ? -30.601 -5.055 5.122 1.00 41.56 170 VAL A O 1
ATOM 1343 N N . VAL A 1 171 ? -29.422 -4.720 7.002 1.00 43.56 171 VAL A N 1
ATOM 1344 C CA . VAL A 1 171 ? -28.357 -3.951 6.356 1.00 43.56 171 VAL A CA 1
ATOM 1345 C C . VAL A 1 171 ? -27.306 -4.978 5.954 1.00 43.56 171 VAL A C 1
ATOM 1347 O O . VAL A 1 171 ? -26.446 -5.350 6.751 1.00 43.56 171 VAL A O 1
ATOM 1350 N N . SER A 1 172 ? -27.490 -5.537 4.765 1.00 39.44 172 SER A N 1
ATOM 1351 C CA . SER A 1 172 ? -26.408 -6.153 4.005 1.00 39.44 172 SER A CA 1
ATOM 1352 C C . SER A 1 172 ? -25.777 -5.061 3.148 1.00 39.44 172 SER A C 1
ATOM 1354 O O . SER A 1 172 ? -26.485 -4.123 2.778 1.00 39.44 172 SER A O 1
ATOM 1356 N N . ASP A 1 173 ? -24.472 -5.177 2.902 1.00 43.09 173 ASP A N 1
ATOM 1357 C CA . ASP A 1 173 ? -23.734 -4.307 1.975 1.00 43.09 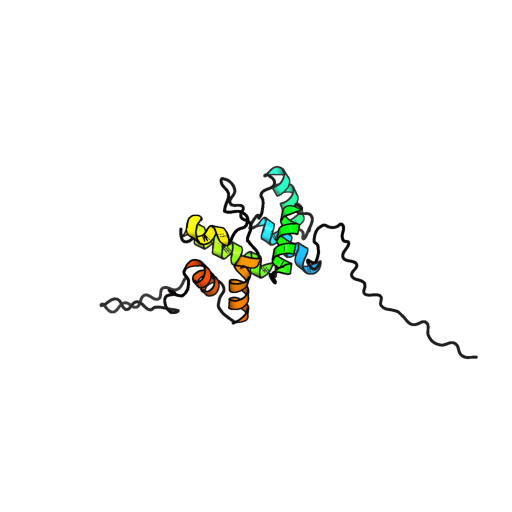173 ASP A CA 1
ATOM 1358 C C . ASP A 1 173 ? -24.472 -4.104 0.639 1.00 43.09 173 ASP A C 1
ATOM 1360 O O . ASP A 1 173 ? -25.058 -5.091 0.125 1.00 43.09 173 ASP A O 1
#